Protein AF-A0A917Z870-F1 (afdb_monomer)

Radius of gyration: 23.43 Å; Cα contacts (8 Å, |Δi|>4): 54; chains: 1; bounding box: 61×18×63 Å

Organism: NCBI:txid2045107

Nearest PDB structures (foldseek):
  3zbh-assembly4_E  TM=8.001E-01  e=3.762E-02  Geobacillus thermodenitrificans
  4j7j-assembly1_A  TM=7.499E-01  e=1.513E-01  Bacillus anthracis str. Sterne
  4w4k-assembly2_C  TM=7.951E-01  e=7.245E-01  Mycobacterium tuberculosis str. Erdman = ATCC 35801
  1w0k-assembly1_G  TM=3.625E-01  e=6.195E+00  Bos taurus

pLDDT: mean 78.42, std 14.25, range [36.84, 95.44]

Solvent-accessible surface area (backbone atoms only — not comparable to full-atom values): 5790 Å² total; per-residue (Å²): 135,85,82,61,49,66,59,36,45,52,48,19,53,53,34,38,54,53,18,54,50,45,65,61,46,52,58,53,59,55,48,63,57,72,69,55,76,82,58,60,85,86,43,97,55,37,67,58,54,51,54,49,50,52,47,44,70,65,46,43,64,53,61,71,42,48,31,56,53,32,40,53,50,19,52,52,38,42,51,52,35,53,51,50,57,49,51,52,51,34,57,75,69,71,49,80,68,85,86,70,85,122

Mean predicted aligned error: 10.42 Å

Secondary structure (DSSP, 8-state):
----HHHHHHHHHHHHHHHHHHHHHHHHHHHHHHTS----TTSTTHHHHHHHHHHHHHHHHHHHHHHHHHHHHHHHHHHHHHHHHHHHHHHHTTPPPGGG--

Foldseek 3Di:
DDDPLVVLLVLLVVLLVVLVVLVVVLVVVVVVLVPDPQPDCPDVCNVVNVVVVVVCVVCVVVSVCSSVVSNVVSVVSNVVSVVSVVVVVCVVVVNDDPVPPD

Sequence (102 aa):
MRVDQNGLQAMSIELQKVADLLEEFIPRILVSVHARPLGDQEAPGAEFDQEYEALLKEAGPAYESLPKTLNMIADGVSFSSRNHARAERAAEAGVPSPSQEV

Structure (mmCIF, N/CA/C/O backbone):
data_AF-A0A917Z870-F1
#
_entry.id   AF-A0A917Z870-F1
#
loop_
_atom_site.group_PDB
_atom_site.id
_atom_site.type_symbol
_atom_site.label_atom_id
_atom_site.label_alt_id
_atom_site.label_comp_id
_atom_site.label_asym_id
_atom_site.label_entity_id
_atom_site.label_seq_id
_atom_site.pdbx_PDB_ins_code
_atom_site.Cartn_x
_atom_site.Cartn_y
_atom_site.Cartn_z
_atom_site.occupancy
_atom_site.B_iso_or_equiv
_atom_site.auth_seq_id
_atom_site.auth_comp_id
_atom_site.auth_asym_id
_atom_site.auth_atom_id
_atom_site.pdbx_PDB_model_num
ATOM 1 N N . MET A 1 1 ? 17.089 -13.728 -21.321 1.00 53.53 1 MET A N 1
ATOM 2 C CA . MET A 1 1 ? 15.735 -13.606 -20.738 1.00 53.53 1 MET A CA 1
ATOM 3 C C . MET A 1 1 ? 15.328 -12.146 -20.880 1.00 53.53 1 MET A C 1
ATOM 5 O O . MET A 1 1 ? 16.090 -11.309 -20.420 1.00 53.53 1 MET A O 1
ATOM 9 N N . ARG A 1 2 ? 14.242 -11.832 -21.601 1.00 65.88 2 ARG A N 1
ATOM 10 C CA . ARG A 1 2 ? 13.720 -10.456 -21.734 1.00 65.88 2 ARG A CA 1
ATOM 11 C C . ARG A 1 2 ? 12.858 -10.145 -20.511 1.00 65.88 2 ARG A C 1
ATOM 13 O O . ARG A 1 2 ? 12.065 -11.001 -20.124 1.00 65.88 2 ARG A O 1
ATOM 20 N N . VAL A 1 3 ? 13.022 -8.974 -19.904 1.00 75.88 3 VAL A N 1
ATOM 21 C CA . VAL A 1 3 ? 12.152 -8.538 -18.803 1.00 75.88 3 VAL A CA 1
ATOM 22 C C . VAL A 1 3 ? 10.862 -7.975 -19.392 1.00 75.88 3 VAL A C 1
ATOM 24 O O . VAL A 1 3 ? 10.901 -7.136 -20.290 1.00 75.88 3 VAL A O 1
ATOM 27 N N . ASP A 1 4 ? 9.715 -8.426 -18.884 1.00 83.81 4 ASP A N 1
ATOM 28 C CA . ASP A 1 4 ? 8.408 -7.890 -19.269 1.00 83.81 4 ASP A CA 1
ATOM 29 C C . ASP A 1 4 ? 8.139 -6.553 -18.560 1.00 83.81 4 ASP A C 1
ATOM 31 O O . ASP A 1 4 ? 7.575 -6.490 -17.466 1.00 83.81 4 ASP A O 1
ATOM 35 N N . GLN A 1 5 ? 8.581 -5.463 -19.186 1.00 80.19 5 GLN A N 1
ATOM 36 C CA . GLN A 1 5 ? 8.428 -4.101 -18.663 1.00 80.19 5 GLN A CA 1
ATOM 37 C C . GLN A 1 5 ? 6.960 -3.681 -18.542 1.00 80.19 5 GLN A C 1
ATOM 39 O O . GLN A 1 5 ? 6.593 -2.993 -17.587 1.00 80.19 5 GLN A O 1
ATOM 44 N N . ASN A 1 6 ? 6.120 -4.110 -19.489 1.00 83.19 6 ASN A N 1
ATOM 45 C CA . ASN A 1 6 ? 4.694 -3.801 -19.485 1.00 83.19 6 ASN A CA 1
ATOM 46 C C . ASN A 1 6 ? 4.002 -4.515 -18.322 1.00 83.19 6 ASN A C 1
ATOM 48 O O . ASN A 1 6 ? 3.206 -3.895 -17.617 1.00 83.19 6 ASN A O 1
ATOM 52 N N . GLY A 1 7 ? 4.363 -5.777 -18.072 1.00 86.44 7 GLY A N 1
ATOM 53 C CA . GLY A 1 7 ? 3.899 -6.536 -16.913 1.00 86.44 7 GLY A CA 1
ATOM 54 C C . GLY A 1 7 ? 4.302 -5.895 -15.581 1.00 86.44 7 GLY A C 1
ATOM 55 O O . GLY A 1 7 ? 3.462 -5.749 -14.694 1.00 86.44 7 GLY A O 1
ATOM 56 N N . LEU A 1 8 ? 5.552 -5.436 -15.447 1.00 88.25 8 LEU A N 1
ATOM 57 C CA . LEU A 1 8 ? 6.014 -4.742 -14.234 1.00 88.25 8 LEU A CA 1
ATOM 58 C C . LEU A 1 8 ? 5.303 -3.400 -14.022 1.00 88.25 8 LEU A C 1
ATOM 60 O O . LEU A 1 8 ? 4.904 -3.081 -12.902 1.00 88.25 8 LEU A O 1
ATOM 64 N N . GLN A 1 9 ? 5.101 -2.621 -15.086 1.00 87.62 9 GLN A N 1
ATOM 65 C CA . GLN A 1 9 ? 4.389 -1.347 -14.988 1.00 87.62 9 GLN A CA 1
ATOM 66 C C . GLN A 1 9 ? 2.916 -1.555 -14.612 1.00 87.62 9 GLN A C 1
ATOM 68 O O . GLN A 1 9 ? 2.398 -0.842 -13.754 1.00 87.62 9 GLN A O 1
ATOM 73 N N . ALA A 1 10 ? 2.256 -2.551 -15.209 1.00 89.94 10 ALA A N 1
ATOM 74 C CA . ALA A 1 10 ? 0.888 -2.919 -14.857 1.00 89.94 10 ALA A CA 1
ATOM 75 C C . ALA A 1 10 ? 0.788 -3.359 -13.389 1.00 89.94 10 ALA A C 1
ATOM 77 O O . ALA A 1 10 ? -0.103 -2.915 -12.674 1.00 89.94 10 ALA A O 1
ATOM 78 N N . MET A 1 11 ? 1.742 -4.160 -12.910 1.00 90.94 11 MET A N 1
ATOM 79 C CA . MET A 1 11 ? 1.787 -4.601 -11.515 1.00 90.94 11 MET A CA 1
ATOM 80 C C . MET A 1 11 ? 1.962 -3.437 -10.532 1.00 90.94 11 MET A C 1
ATOM 82 O O . MET A 1 11 ? 1.284 -3.403 -9.511 1.00 90.94 11 MET A O 1
ATOM 86 N N . SER A 1 12 ? 2.826 -2.468 -10.848 1.00 92.88 12 SER A N 1
ATOM 87 C CA . SER A 1 12 ? 2.987 -1.242 -10.053 1.00 92.88 12 SER A CA 1
ATOM 88 C C . SER A 1 12 ? 1.663 -0.473 -9.931 1.00 92.88 12 SER A C 1
ATOM 90 O O . SER A 1 12 ? 1.268 -0.101 -8.829 1.00 92.88 12 SER A O 1
ATOM 92 N N . ILE A 1 13 ? 0.925 -0.328 -11.038 1.00 93.06 13 ILE A N 1
ATOM 93 C CA . ILE A 1 13 ? -0.394 0.325 -11.053 1.00 93.06 13 ILE A CA 1
ATOM 94 C C . ILE A 1 13 ? -1.406 -0.438 -10.187 1.00 93.06 13 ILE A C 1
ATOM 96 O O . ILE A 1 13 ? -2.141 0.182 -9.422 1.00 93.06 13 ILE A O 1
ATOM 100 N N . GLU A 1 14 ? -1.459 -1.767 -10.288 1.00 95.44 14 GLU A N 1
ATOM 101 C CA . GLU A 1 14 ? -2.384 -2.571 -9.479 1.00 95.44 14 GLU A CA 1
ATOM 102 C C . GLU A 1 14 ? -2.059 -2.497 -7.980 1.00 95.44 14 GLU A C 1
ATOM 104 O O . GLU A 1 14 ? -2.968 -2.356 -7.165 1.00 95.44 14 GLU A O 1
ATOM 109 N N . LEU A 1 15 ? -0.778 -2.510 -7.602 1.00 93.12 15 LEU A N 1
ATOM 110 C CA . LEU A 1 15 ? -0.365 -2.335 -6.205 1.00 93.12 15 LEU A CA 1
ATOM 111 C C . LEU A 1 15 ? -0.782 -0.970 -5.649 1.00 93.12 15 LEU A C 1
ATOM 113 O O . LEU A 1 15 ? -1.254 -0.897 -4.516 1.00 93.12 15 LEU A O 1
ATOM 117 N N . GLN A 1 16 ? -0.657 0.087 -6.454 1.00 93.25 16 GLN A N 1
ATOM 118 C CA . GLN A 1 16 ? -1.071 1.434 -6.065 1.00 93.25 16 GLN A CA 1
ATOM 119 C C . GLN A 1 16 ? -2.591 1.520 -5.872 1.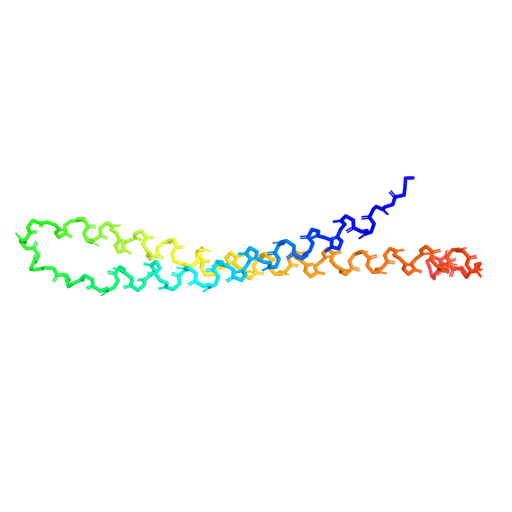00 93.25 16 GLN A C 1
ATOM 121 O O . GLN A 1 16 ? -3.046 2.013 -4.848 1.00 93.25 16 GLN A O 1
ATOM 126 N N . LYS A 1 17 ? -3.384 0.923 -6.774 1.00 95.25 17 LYS A N 1
ATOM 127 C CA . LYS A 1 17 ? -4.848 0.842 -6.608 1.00 95.25 17 LYS A CA 1
ATOM 128 C C . LYS A 1 17 ? -5.248 0.126 -5.319 1.00 95.25 17 LYS A C 1
ATOM 130 O O . LYS A 1 17 ? -6.190 0.543 -4.651 1.00 95.25 17 LYS A O 1
ATOM 135 N N . VAL A 1 18 ? -4.567 -0.969 -4.973 1.00 94.56 18 VAL A N 1
ATOM 136 C CA . VAL A 1 18 ? -4.834 -1.687 -3.717 1.00 94.56 18 VAL A CA 1
ATOM 137 C C . VAL A 1 18 ? -4.460 -0.822 -2.513 1.00 94.56 18 VAL A C 1
ATOM 139 O O . VAL A 1 18 ? -5.213 -0.801 -1.541 1.00 94.56 18 VAL A O 1
ATOM 142 N N . ALA A 1 19 ? -3.344 -0.091 -2.574 1.00 92.75 19 ALA A N 1
ATOM 143 C CA . ALA A 1 19 ? -2.961 0.853 -1.527 1.00 92.75 19 ALA A CA 1
ATOM 144 C C . ALA A 1 19 ? -4.029 1.944 -1.337 1.00 92.75 19 ALA A C 1
ATOM 146 O O . ALA A 1 19 ? -4.489 2.133 -0.213 1.00 92.75 19 ALA A O 1
ATOM 147 N N . ASP A 1 20 ? -4.494 2.566 -2.424 1.00 93.06 20 ASP A N 1
ATOM 148 C CA . ASP A 1 20 ? -5.529 3.608 -2.402 1.00 93.06 20 ASP A CA 1
ATOM 149 C C . ASP A 1 20 ? -6.842 3.097 -1.783 1.00 93.06 20 ASP A C 1
ATOM 151 O O . ASP A 1 20 ? -7.447 3.755 -0.935 1.00 93.06 20 ASP A O 1
ATOM 155 N N . LEU A 1 21 ? -7.269 1.885 -2.159 1.00 93.94 21 LEU A N 1
ATOM 156 C CA . LEU A 1 21 ? -8.457 1.254 -1.577 1.00 93.94 21 LEU A CA 1
ATOM 157 C C . LEU A 1 21 ? -8.285 1.019 -0.073 1.00 93.94 21 LEU A C 1
ATOM 159 O O . LEU A 1 21 ? -9.207 1.264 0.704 1.00 93.94 21 LEU A O 1
ATOM 163 N N . LEU A 1 22 ? -7.115 0.547 0.358 1.00 91.12 22 LEU A N 1
ATOM 164 C CA . LEU A 1 22 ? -6.845 0.341 1.778 1.00 91.12 22 LEU A CA 1
ATOM 165 C C . LEU A 1 22 ? -6.838 1.671 2.547 1.00 91.12 22 LEU A C 1
ATOM 167 O O . LEU A 1 22 ? -7.428 1.726 3.625 1.00 91.12 22 LEU A O 1
ATOM 171 N N . GLU A 1 23 ? -6.265 2.744 1.995 1.00 90.62 23 GLU A N 1
ATOM 172 C CA . GLU A 1 23 ? -6.329 4.088 2.595 1.00 90.62 23 GLU A CA 1
ATOM 173 C C . GLU A 1 23 ? -7.769 4.600 2.740 1.00 90.62 23 GLU A C 1
ATOM 175 O O . GLU A 1 23 ? -8.077 5.282 3.719 1.00 90.62 23 GLU A O 1
ATOM 180 N N . GLU A 1 24 ? -8.676 4.230 1.831 1.00 90.75 24 GLU A N 1
ATOM 181 C CA . GLU A 1 24 ? -10.101 4.561 1.950 1.00 90.75 24 GLU A CA 1
ATOM 182 C C . GLU A 1 24 ? -10.813 3.728 3.034 1.00 90.75 24 GLU A C 1
ATOM 184 O O . GLU A 1 24 ? -11.626 4.253 3.806 1.00 90.75 24 GLU A O 1
ATOM 189 N N . PHE A 1 25 ? -10.547 2.419 3.095 1.00 87.38 25 PHE A N 1
ATOM 190 C CA . PHE A 1 25 ? -11.295 1.501 3.960 1.00 87.38 25 PHE A CA 1
ATOM 191 C C . PHE A 1 25 ? -10.801 1.466 5.404 1.00 87.38 25 PHE A C 1
ATOM 193 O O . PHE A 1 25 ? -11.630 1.366 6.313 1.00 87.38 25 PHE A O 1
ATOM 200 N N . ILE A 1 26 ? -9.491 1.564 5.642 1.00 86.94 26 ILE A N 1
ATOM 201 C CA . ILE A 1 26 ? -8.911 1.462 6.990 1.00 86.94 26 ILE A CA 1
ATOM 202 C C . ILE A 1 26 ? -9.526 2.492 7.952 1.00 86.94 26 ILE A C 1
ATOM 204 O O . ILE A 1 26 ? -10.001 2.079 9.012 1.00 86.94 26 ILE A O 1
ATOM 208 N N . PRO A 1 27 ? -9.646 3.790 7.608 1.00 83.69 27 PRO A N 1
ATOM 209 C CA . PRO A 1 27 ? -10.282 4.763 8.492 1.00 83.69 27 PRO A CA 1
ATOM 210 C C . PRO A 1 27 ? -11.739 4.419 8.804 1.00 83.69 27 PRO A C 1
ATOM 212 O O . PRO A 1 27 ? -12.187 4.628 9.926 1.00 83.69 27 PRO A O 1
ATOM 215 N N . ARG A 1 28 ? -12.491 3.854 7.848 1.00 82.75 28 ARG A N 1
ATOM 216 C CA . ARG A 1 28 ? -13.889 3.446 8.072 1.00 82.75 28 ARG A CA 1
ATOM 217 C C . ARG A 1 28 ? -13.984 2.270 9.032 1.00 82.75 28 ARG A C 1
ATOM 219 O O . ARG A 1 28 ? -14.864 2.272 9.891 1.00 82.75 28 ARG A O 1
ATOM 226 N N . ILE A 1 29 ? -13.080 1.299 8.906 1.00 76.62 29 ILE A N 1
ATOM 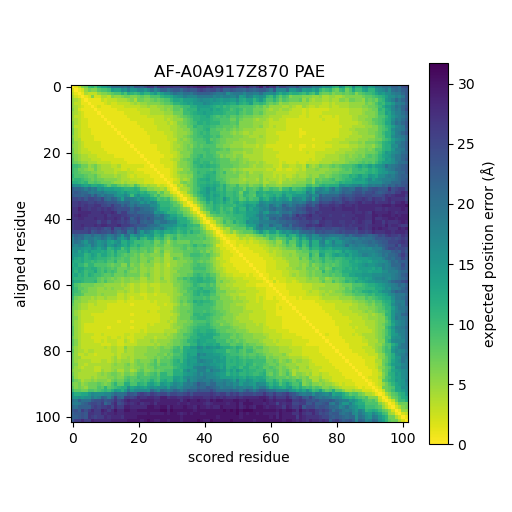227 C CA . ILE A 1 29 ? -12.975 0.170 9.834 1.00 76.62 29 ILE A CA 1
ATOM 228 C C . ILE A 1 29 ? -12.682 0.711 11.232 1.00 76.62 29 ILE A C 1
ATOM 230 O O . ILE A 1 29 ? -13.447 0.436 12.149 1.00 76.62 29 ILE A O 1
ATOM 234 N N . LEU A 1 30 ? -11.658 1.557 11.373 1.00 75.12 30 LEU A N 1
ATOM 235 C CA . LEU A 1 30 ? -11.240 2.106 12.664 1.00 75.12 30 LEU A CA 1
ATOM 236 C C . LEU A 1 30 ? -12.304 3.020 13.300 1.00 75.12 30 LEU A C 1
ATOM 238 O O . LEU A 1 30 ? -12.579 2.894 14.491 1.00 75.12 30 LEU A O 1
ATOM 242 N N . VAL A 1 31 ? -12.961 3.901 12.540 1.00 72.00 31 VAL A N 1
ATOM 243 C CA . VAL A 1 31 ? -14.010 4.809 13.054 1.00 72.00 31 VAL A CA 1
ATOM 244 C C . VAL A 1 31 ? -15.270 4.050 13.467 1.00 72.00 31 VAL A C 1
ATOM 246 O O . VAL A 1 31 ? -15.864 4.380 14.492 1.00 72.00 31 VAL A O 1
ATOM 249 N N . SER A 1 32 ? -15.661 3.009 12.724 1.00 62.66 32 SER A N 1
ATOM 250 C CA . SER A 1 32 ? -16.815 2.169 13.087 1.00 62.66 32 SER A CA 1
ATOM 251 C C . SER A 1 32 ? -16.640 1.503 14.453 1.00 62.66 32 SER A C 1
ATOM 253 O O . SER A 1 32 ? -17.630 1.204 15.118 1.00 62.66 32 SER A O 1
ATOM 255 N N . VAL A 1 33 ? -15.393 1.314 14.892 1.00 59.91 33 VAL A N 1
ATOM 256 C CA . VAL A 1 33 ? -15.075 0.788 16.221 1.00 59.91 33 VAL A CA 1
ATOM 257 C C . VAL A 1 33 ? -15.212 1.852 17.306 1.00 59.91 33 VAL A C 1
ATOM 259 O O . VAL A 1 33 ? -15.846 1.605 18.325 1.00 59.91 33 VAL A O 1
ATOM 262 N N . HIS A 1 34 ? -14.684 3.055 17.072 1.00 58.59 34 HIS A N 1
ATOM 263 C CA . HIS A 1 34 ? -14.730 4.151 18.049 1.00 58.59 34 HIS A CA 1
ATOM 264 C C . HIS A 1 34 ? -16.141 4.742 18.225 1.00 58.59 34 HIS A C 1
ATOM 266 O O . HIS A 1 34 ? -16.394 5.466 19.184 1.00 58.59 34 HIS A O 1
ATOM 272 N N . ALA A 1 35 ? -17.063 4.459 17.298 1.00 55.91 35 ALA A N 1
ATOM 273 C CA . ALA A 1 35 ? -18.443 4.936 17.341 1.00 55.91 35 ALA A CA 1
ATOM 274 C C . ALA A 1 35 ? -19.368 4.112 18.258 1.00 55.91 35 ALA A C 1
ATOM 276 O O . ALA A 1 35 ? -20.517 4.514 18.460 1.00 55.91 35 ALA A O 1
ATOM 277 N N . ARG A 1 36 ? -18.915 2.976 18.813 1.00 56.12 36 ARG A N 1
ATOM 278 C CA . ARG A 1 36 ? -19.681 2.274 19.849 1.00 56.12 36 ARG A CA 1
ATOM 279 C C . ARG A 1 36 ? -19.408 2.929 21.204 1.00 56.12 36 ARG A C 1
ATOM 281 O O . ARG A 1 36 ? -18.259 2.938 21.636 1.00 56.12 36 ARG A O 1
ATOM 288 N N . PRO A 1 37 ? -20.425 3.493 21.881 1.00 54.59 37 PRO A N 1
ATOM 289 C CA . PRO A 1 37 ? -20.242 3.936 23.251 1.00 54.59 37 PRO A CA 1
ATOM 290 C C . PRO A 1 37 ? -19.911 2.702 24.090 1.00 54.59 37 PRO A C 1
ATOM 292 O O . PRO A 1 37 ? -20.707 1.764 24.120 1.00 54.59 37 PRO A O 1
ATOM 295 N N . LEU A 1 38 ? -18.740 2.708 24.735 1.00 58.69 38 LEU A N 1
ATOM 296 C CA . LEU A 1 38 ? -18.401 1.748 25.781 1.00 58.69 38 LEU A CA 1
ATOM 297 C C . LEU A 1 38 ? -19.562 1.769 26.780 1.00 58.69 38 LEU A C 1
ATOM 299 O O . LEU A 1 38 ? -19.815 2.797 27.415 1.00 58.69 38 LEU A O 1
ATOM 303 N N . GLY A 1 39 ? -20.332 0.682 26.831 1.00 57.28 39 GLY A N 1
ATOM 304 C CA . GLY A 1 39 ? -21.388 0.538 27.827 1.00 57.28 39 GLY A CA 1
ATOM 305 C C . GLY A 1 39 ? -20.792 0.571 29.235 1.00 57.28 39 GLY A C 1
ATOM 306 O O . GLY A 1 39 ? -19.582 0.404 29.403 1.00 57.28 39 GLY A O 1
ATOM 307 N N . ASP A 1 40 ? -21.634 0.770 30.254 1.00 58.88 40 ASP A N 1
ATOM 308 C CA . ASP A 1 40 ? -21.222 0.545 31.646 1.00 58.88 40 ASP A CA 1
ATOM 309 C C . ASP A 1 40 ? -20.462 -0.786 31.746 1.00 58.88 40 ASP A C 1
ATOM 311 O O . ASP A 1 40 ? -20.849 -1.764 31.109 1.00 58.88 40 ASP A O 1
ATOM 315 N N . GLN A 1 41 ? -19.389 -0.845 32.542 1.00 57.25 41 GLN A N 1
ATOM 316 C CA . GLN A 1 41 ? -18.534 -2.041 32.670 1.00 57.25 41 GLN A CA 1
ATOM 317 C C . GLN A 1 41 ? -19.295 -3.308 33.117 1.00 57.25 41 GLN A C 1
ATOM 319 O O . GLN A 1 41 ? -18.758 -4.408 33.033 1.00 57.25 41 GLN A O 1
ATOM 324 N N . GLU A 1 42 ? -20.544 -3.164 33.564 1.00 58.09 42 GLU A N 1
ATOM 325 C CA . GLU A 1 42 ? -21.453 -4.245 33.958 1.00 58.09 42 GLU A CA 1
ATOM 326 C C . GLU A 1 42 ? -22.474 -4.627 32.861 1.00 58.09 42 GLU A C 1
ATOM 328 O O . GLU A 1 42 ? -23.289 -5.533 33.052 1.00 58.09 42 GLU A O 1
ATOM 333 N N . ALA A 1 43 ? -22.462 -3.955 31.706 1.00 59.34 43 ALA A N 1
ATOM 334 C CA . ALA A 1 43 ? -23.379 -4.215 30.606 1.00 59.34 43 ALA A CA 1
ATOM 335 C C . ALA A 1 43 ? -22.961 -5.465 29.802 1.00 59.34 43 ALA A C 1
ATOM 337 O O . ALA A 1 43 ? -21.770 -5.671 29.540 1.00 59.34 43 ALA A O 1
ATOM 338 N N . PRO A 1 44 ? -23.922 -6.285 29.332 1.00 57.16 44 PRO A N 1
ATOM 339 C CA . PRO A 1 44 ? -23.636 -7.380 28.410 1.00 57.16 44 PRO A CA 1
ATOM 340 C C . PRO A 1 44 ? -22.948 -6.838 27.143 1.00 57.16 44 PRO A C 1
ATOM 342 O O . PRO A 1 44 ? -23.586 -6.160 26.340 1.00 57.16 44 PRO A O 1
ATOM 345 N N . GLY A 1 45 ? -21.650 -7.115 26.979 1.00 63.12 45 GLY A N 1
ATOM 346 C CA . GLY A 1 45 ? -20.829 -6.620 25.862 1.00 63.12 45 GLY A CA 1
ATOM 347 C C . GLY A 1 45 ? -19.50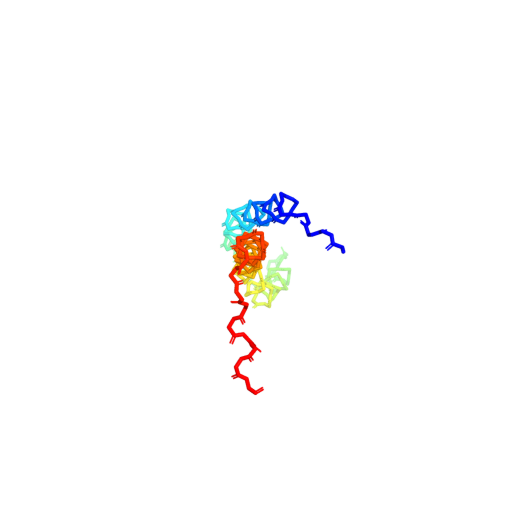9 -5.948 26.260 1.00 63.12 45 GLY A C 1
ATOM 348 O O . GLY A 1 45 ? -18.637 -5.829 25.406 1.00 63.12 45 GLY A O 1
ATOM 349 N N . ALA A 1 46 ? -19.311 -5.590 27.535 1.00 65.94 46 ALA A N 1
ATOM 350 C CA . ALA A 1 46 ? -18.107 -4.880 27.988 1.00 65.94 46 ALA A CA 1
ATOM 351 C C . ALA A 1 46 ? -16.791 -5.663 27.772 1.00 65.94 46 ALA A C 1
ATOM 353 O O . ALA A 1 46 ? -15.778 -5.073 27.404 1.00 65.94 46 ALA A O 1
ATOM 354 N N . GLU A 1 47 ? -16.801 -6.990 27.947 1.00 67.06 47 GLU A N 1
ATOM 355 C CA . GLU A 1 47 ? -15.640 -7.849 27.649 1.00 67.06 47 GLU A CA 1
ATOM 356 C C . GLU A 1 47 ? -15.319 -7.868 26.146 1.00 67.06 47 GLU A C 1
ATOM 358 O O . GLU A 1 47 ? -14.159 -7.763 25.757 1.00 67.06 47 GLU A O 1
ATOM 363 N N . PHE A 1 48 ? -16.349 -7.915 25.295 1.00 70.69 48 PHE A N 1
ATOM 364 C CA . PHE A 1 48 ? -16.184 -7.883 23.841 1.00 70.69 48 PHE A CA 1
ATOM 365 C C . PHE A 1 48 ? -15.606 -6.543 23.371 1.00 70.69 48 PHE A C 1
ATOM 367 O O . PHE A 1 48 ? -14.727 -6.521 22.512 1.00 70.69 48 PHE A O 1
ATOM 374 N N . ASP A 1 49 ? -16.060 -5.431 23.950 1.00 72.25 49 ASP A N 1
ATOM 375 C CA . ASP A 1 49 ? -15.537 -4.105 23.622 1.00 72.25 49 ASP A CA 1
ATOM 376 C C . ASP A 1 49 ? -14.056 -3.966 24.031 1.00 72.25 49 ASP A C 1
ATOM 378 O O . ASP A 1 49 ? -13.262 -3.428 23.259 1.00 72.25 49 ASP A O 1
ATOM 382 N N . GLN A 1 50 ? -13.651 -4.522 25.182 1.00 75.31 50 GLN A N 1
ATOM 383 C CA . GLN A 1 50 ? -12.247 -4.539 25.625 1.00 75.31 50 GLN A CA 1
ATOM 384 C C . GLN A 1 50 ? -11.353 -5.432 24.755 1.00 75.31 50 GLN A C 1
ATOM 386 O O . GLN A 1 50 ? -10.252 -5.020 24.380 1.00 75.31 50 GLN A O 1
ATOM 391 N N . GLU A 1 51 ? -11.803 -6.642 24.412 1.00 77.31 51 GLU A N 1
ATOM 392 C CA . GLU A 1 51 ? -11.072 -7.540 23.506 1.00 77.31 51 GLU A CA 1
ATOM 393 C C . GLU A 1 51 ? -10.895 -6.909 22.120 1.00 77.31 51 GLU A C 1
ATOM 395 O O . GLU A 1 51 ? -9.831 -7.008 21.502 1.00 77.31 51 GLU A O 1
ATOM 400 N N . TYR A 1 52 ? -11.922 -6.211 21.644 1.00 74.38 52 TYR A N 1
ATOM 401 C CA . TYR A 1 52 ? -11.902 -5.550 20.349 1.00 74.38 52 TYR A CA 1
ATOM 402 C C . TYR A 1 52 ? -11.040 -4.274 20.346 1.00 74.38 52 TYR A C 1
ATOM 404 O O . TYR A 1 52 ? -10.320 -4.026 19.375 1.00 74.38 52 TYR A O 1
ATOM 412 N N . GLU A 1 53 ? -11.019 -3.499 21.437 1.00 77.75 53 GLU A N 1
ATOM 413 C CA . GLU A 1 53 ? -10.082 -2.379 21.626 1.00 77.75 53 GLU A CA 1
ATOM 414 C C . GLU A 1 53 ? -8.625 -2.868 21.686 1.00 77.75 53 GLU A C 1
ATOM 416 O O . GLU A 1 53 ? -7.742 -2.286 21.047 1.00 77.75 53 GLU A O 1
ATOM 421 N N . ALA A 1 54 ? -8.367 -3.972 22.395 1.00 81.50 54 ALA A N 1
ATOM 422 C CA . ALA A 1 54 ? -7.048 -4.598 22.438 1.00 81.50 54 ALA A CA 1
ATOM 423 C C . ALA A 1 54 ? -6.595 -5.051 21.041 1.00 81.50 54 ALA A C 1
ATOM 425 O O . ALA A 1 54 ? -5.469 -4.749 20.633 1.00 81.50 54 ALA A O 1
ATOM 426 N N . LEU A 1 55 ? -7.495 -5.680 20.277 1.00 79.50 55 LEU A N 1
ATOM 427 C CA . LEU A 1 55 ? -7.244 -6.059 18.888 1.00 79.50 55 LEU A CA 1
ATOM 428 C C . LEU A 1 55 ? -6.922 -4.839 18.019 1.00 79.50 55 LEU A C 1
ATOM 430 O O . LEU A 1 55 ? -5.993 -4.896 17.217 1.00 79.50 55 LEU A O 1
ATOM 434 N N . LEU A 1 56 ? -7.646 -3.727 18.165 1.00 80.00 56 LEU A N 1
ATOM 435 C CA . LEU A 1 56 ? -7.344 -2.504 17.422 1.00 80.00 56 LEU A CA 1
ATOM 436 C C . LEU A 1 56 ? -6.004 -1.886 17.805 1.00 80.00 56 LEU A C 1
ATOM 438 O O . LEU A 1 56 ? -5.295 -1.383 16.935 1.00 80.00 56 LEU A O 1
ATOM 442 N N . LYS A 1 57 ? -5.645 -1.907 19.085 1.00 81.81 57 LYS A N 1
ATOM 443 C CA . LYS A 1 57 ? -4.358 -1.386 19.545 1.00 81.81 57 LYS A CA 1
ATOM 444 C C . LYS A 1 57 ? -3.189 -2.184 18.966 1.00 81.81 57 LYS A C 1
ATOM 446 O O . LYS A 1 57 ? -2.146 -1.606 18.667 1.00 81.81 57 LYS A O 1
ATOM 451 N N . GLU A 1 58 ? -3.369 -3.491 18.795 1.00 8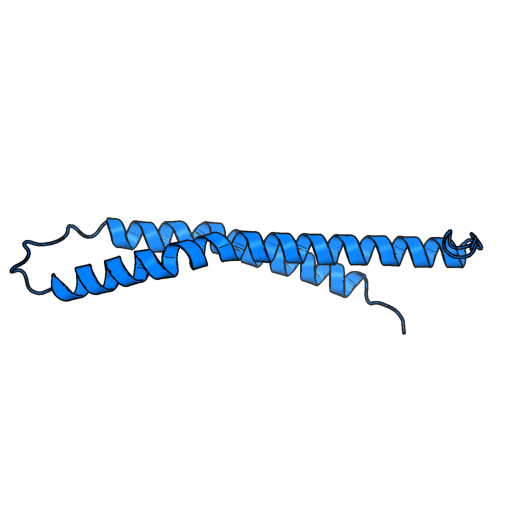3.31 58 GLU A N 1
ATOM 452 C CA . GLU A 1 58 ? -2.367 -4.380 18.207 1.00 83.31 58 GLU A CA 1
ATOM 453 C C . GLU A 1 58 ? -2.352 -4.316 16.670 1.00 83.31 58 GLU A C 1
ATOM 455 O O . GLU A 1 58 ? -1.294 -4.151 16.061 1.00 83.31 58 GLU A O 1
ATOM 460 N N . ALA A 1 59 ? -3.519 -4.403 16.030 1.00 78.81 59 ALA A N 1
ATOM 461 C CA . ALA A 1 59 ? -3.650 -4.513 14.578 1.00 78.81 59 ALA A CA 1
ATOM 462 C C . ALA A 1 59 ? -3.734 -3.159 13.854 1.00 78.81 59 ALA A C 1
ATOM 464 O O . ALA A 1 59 ? -3.413 -3.081 12.670 1.00 78.81 59 ALA A O 1
ATOM 465 N N . GLY A 1 60 ? -4.139 -2.084 14.533 1.00 81.81 60 GLY A N 1
ATOM 466 C CA . GLY A 1 60 ? -4.263 -0.732 13.975 1.00 81.81 60 GLY A CA 1
ATOM 467 C C . GLY A 1 60 ? -2.984 -0.242 13.286 1.00 81.81 60 GLY A C 1
ATOM 468 O O . GLY A 1 60 ? -3.044 0.105 12.105 1.00 81.81 60 GLY A O 1
ATOM 469 N N . PRO A 1 61 ? -1.809 -0.313 13.943 1.00 86.50 61 PRO A N 1
ATOM 470 C CA . PRO A 1 61 ? -0.539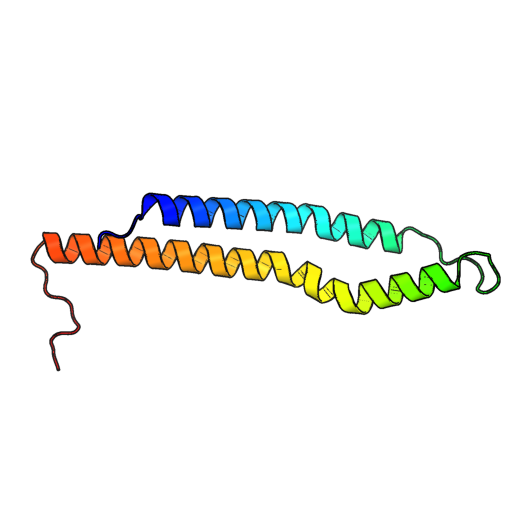 0.036 13.309 1.00 86.50 61 PRO A CA 1
ATOM 471 C C . PRO A 1 61 ? -0.229 -0.810 12.067 1.00 86.50 61 PRO A C 1
ATOM 473 O O . PRO A 1 61 ? 0.331 -0.302 11.095 1.00 86.50 61 PRO A O 1
ATOM 476 N N . ALA A 1 62 ? -0.609 -2.094 12.074 1.00 85.56 62 ALA A N 1
ATOM 477 C CA . ALA A 1 62 ? -0.431 -2.968 10.920 1.00 85.56 62 ALA A CA 1
ATOM 478 C C . ALA A 1 62 ? -1.311 -2.507 9.751 1.00 85.56 62 ALA A C 1
ATOM 480 O O . ALA A 1 62 ? -0.788 -2.312 8.653 1.00 85.56 62 ALA A O 1
ATOM 481 N N . TYR A 1 63 ? -2.597 -2.235 9.997 1.00 83.06 63 TYR A N 1
ATOM 482 C CA . TYR A 1 63 ? -3.502 -1.678 8.991 1.00 83.06 63 TYR A CA 1
ATOM 483 C C . TYR A 1 63 ? -2.951 -0.379 8.398 1.00 83.06 63 TYR A C 1
ATOM 485 O O . TYR A 1 63 ? -2.795 -0.291 7.185 1.00 83.06 63 TYR A O 1
ATOM 493 N N . GLU A 1 64 ? -2.548 0.585 9.226 1.00 85.38 64 GLU A N 1
ATOM 494 C CA . GLU A 1 64 ? -1.999 1.868 8.759 1.00 85.38 64 GLU A CA 1
ATOM 495 C C . GLU A 1 64 ? -0.676 1.742 7.982 1.00 85.38 64 GLU A C 1
ATOM 497 O O . GLU A 1 64 ? -0.327 2.622 7.187 1.00 85.38 64 GLU A O 1
ATOM 502 N N . SER A 1 65 ? 0.088 0.670 8.209 1.00 91.50 65 SER A N 1
ATOM 503 C CA . SER A 1 65 ? 1.361 0.435 7.519 1.00 91.50 65 SER A CA 1
ATOM 504 C C . SER A 1 65 ? 1.203 -0.199 6.134 1.00 91.50 65 SER A C 1
ATOM 506 O O . SER A 1 65 ? 2.018 0.072 5.250 1.00 91.50 65 SER A O 1
ATOM 508 N N . LEU A 1 66 ? 0.148 -0.993 5.915 1.00 90.62 66 LEU A N 1
ATOM 509 C CA . LEU A 1 66 ? -0.042 -1.771 4.687 1.00 90.62 66 LEU A CA 1
ATOM 510 C C . LEU A 1 66 ? -0.069 -0.911 3.410 1.00 90.62 66 LEU A C 1
ATOM 512 O O . LEU A 1 66 ? 0.675 -1.243 2.482 1.00 90.62 66 LEU A O 1
ATOM 516 N N . PRO A 1 67 ? -0.824 0.205 3.332 1.00 92.38 67 PRO A N 1
ATOM 517 C CA . PRO A 1 67 ? -0.807 1.049 2.140 1.00 92.38 67 PRO A CA 1
ATOM 518 C C . PRO A 1 67 ? 0.573 1.634 1.845 1.00 92.38 67 PRO A C 1
ATOM 520 O O . PRO A 1 67 ? 1.019 1.644 0.700 1.00 92.38 67 PRO A O 1
ATOM 523 N N . LYS A 1 68 ? 1.305 2.048 2.888 1.00 92.50 68 LYS A N 1
ATOM 524 C CA . LYS A 1 68 ? 2.665 2.592 2.752 1.00 92.50 68 LYS A CA 1
ATOM 525 C C . LYS A 1 68 ? 3.615 1.546 2.182 1.00 92.50 68 LYS A C 1
ATOM 527 O O . LYS A 1 68 ? 4.378 1.845 1.266 1.00 92.50 68 LYS A O 1
ATOM 532 N N . THR A 1 69 ? 3.552 0.316 2.690 1.00 93.75 69 THR A N 1
ATOM 533 C CA . THR A 1 69 ? 4.361 -0.794 2.176 1.00 93.75 69 THR A CA 1
ATOM 534 C C . THR A 1 69 ? 4.022 -1.106 0.719 1.00 93.75 69 THR A C 1
ATOM 536 O O . THR A 1 69 ? 4.936 -1.271 -0.088 1.00 93.75 69 THR A O 1
ATOM 539 N N . LEU A 1 70 ? 2.739 -1.137 0.354 1.00 93.12 70 LEU A N 1
ATOM 540 C CA . LEU A 1 70 ? 2.314 -1.378 -1.028 1.00 93.12 70 LEU A CA 1
ATOM 541 C C . LEU A 1 70 ? 2.788 -0.275 -1.980 1.00 93.12 70 LEU A C 1
ATOM 543 O O . LEU A 1 70 ? 3.324 -0.592 -3.042 1.00 93.12 70 LEU A O 1
ATOM 547 N N . ASN A 1 71 ? 2.687 0.991 -1.572 1.00 92.62 71 ASN A N 1
ATOM 548 C CA . ASN A 1 71 ? 3.207 2.127 -2.333 1.00 92.62 71 ASN A CA 1
ATOM 549 C C . ASN A 1 71 ? 4.731 2.040 -2.523 1.00 92.62 71 ASN A C 1
ATOM 551 O O . ASN A 1 71 ? 5.220 2.183 -3.642 1.00 92.62 71 ASN A O 1
ATOM 555 N N . MET A 1 72 ? 5.491 1.694 -1.476 1.00 93.94 72 MET A N 1
ATOM 556 C CA . MET A 1 72 ? 6.943 1.490 -1.591 1.00 93.94 72 MET A CA 1
ATOM 557 C C . MET A 1 72 ? 7.309 0.369 -2.576 1.00 93.94 72 MET A C 1
ATOM 559 O O . MET A 1 72 ? 8.270 0.499 -3.339 1.00 93.94 72 MET A O 1
ATOM 563 N N . ILE A 1 73 ? 6.557 -0.737 -2.576 1.00 93.00 73 ILE A N 1
ATOM 564 C CA . ILE A 1 73 ? 6.774 -1.837 -3.525 1.00 93.00 73 ILE A CA 1
ATOM 565 C C . ILE A 1 73 ? 6.427 -1.375 -4.947 1.00 93.00 73 ILE A C 1
ATOM 567 O O . ILE A 1 73 ? 7.211 -1.616 -5.868 1.00 93.00 73 ILE A O 1
ATOM 571 N N . ALA A 1 74 ? 5.299 -0.682 -5.130 1.00 92.50 74 ALA A N 1
ATOM 572 C CA . ALA A 1 74 ? 4.878 -0.144 -6.422 1.00 92.50 74 ALA A CA 1
ATOM 573 C C . ALA A 1 74 ? 5.942 0.789 -7.024 1.00 92.50 74 ALA A C 1
ATOM 575 O O . ALA A 1 74 ? 6.296 0.640 -8.202 1.00 92.50 74 ALA A O 1
ATOM 576 N N . ASP A 1 75 ? 6.509 1.682 -6.211 1.00 92.50 75 ASP A N 1
ATOM 577 C CA . ASP A 1 75 ? 7.591 2.587 -6.602 1.00 92.50 75 ASP A CA 1
ATOM 578 C C . ASP A 1 75 ? 8.863 1.825 -6.989 1.00 92.50 75 ASP A C 1
ATOM 580 O O . ASP A 1 75 ? 9.473 2.106 -8.027 1.00 92.50 75 ASP A O 1
ATOM 584 N N . GLY A 1 76 ? 9.248 0.820 -6.195 1.00 91.44 76 GLY A N 1
ATOM 585 C CA . GLY A 1 76 ? 10.418 -0.019 -6.460 1.00 91.44 76 GLY A CA 1
ATOM 586 C C . GLY A 1 76 ? 10.302 -0.813 -7.765 1.00 91.44 76 GLY A C 1
ATOM 587 O O . GLY A 1 76 ? 11.270 -0.895 -8.533 1.00 91.44 76 GLY A O 1
ATOM 588 N N . VAL A 1 77 ? 9.113 -1.343 -8.061 1.00 90.25 77 VAL A N 1
ATOM 589 C CA . VAL A 1 77 ? 8.822 -2.052 -9.317 1.00 90.25 77 VAL A CA 1
ATOM 590 C C . VAL A 1 77 ? 8.884 -1.092 -10.511 1.00 90.25 77 VAL A C 1
ATOM 592 O O . VAL A 1 77 ? 9.560 -1.384 -11.502 1.00 90.25 77 VAL A O 1
ATOM 595 N N . SER A 1 78 ? 8.260 0.084 -10.404 1.00 88.94 78 SER A N 1
ATOM 596 C CA . SER A 1 78 ? 8.286 1.128 -11.442 1.00 88.94 78 SER A CA 1
ATOM 597 C C . SER A 1 78 ? 9.705 1.646 -11.711 1.00 88.94 78 SER A C 1
ATOM 599 O O . SER A 1 78 ? 10.125 1.817 -12.861 1.00 88.94 78 SER A O 1
ATOM 601 N N . PHE A 1 79 ? 10.496 1.866 -10.659 1.00 89.19 79 PHE A N 1
ATOM 602 C CA . PHE A 1 79 ? 11.899 2.262 -10.774 1.00 89.19 79 PHE A CA 1
ATOM 603 C C . PHE A 1 79 ? 12.740 1.185 -11.469 1.00 89.19 79 PHE A C 1
ATOM 605 O O . PHE A 1 79 ? 13.455 1.482 -12.429 1.00 89.19 79 PHE A O 1
ATOM 612 N N . SER A 1 80 ? 12.609 -0.070 -11.034 1.00 86.38 80 SER A N 1
ATOM 613 C CA . SER A 1 80 ? 13.312 -1.212 -11.630 1.00 86.38 80 SER A CA 1
ATOM 614 C C . SER A 1 80 ? 12.975 -1.385 -13.113 1.0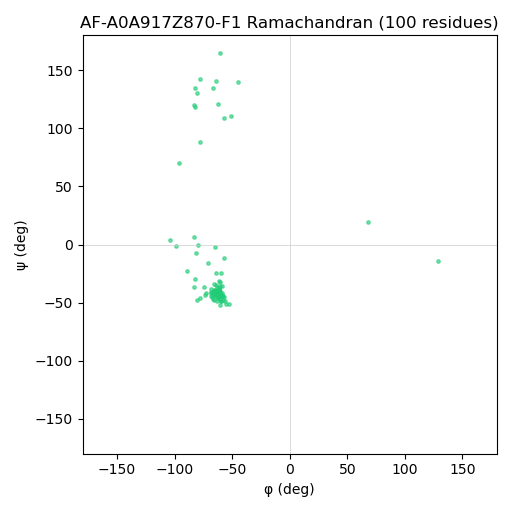0 86.38 80 SER A C 1
ATOM 616 O O . SER A 1 80 ? 13.881 -1.560 -13.930 1.00 86.38 80 SER A O 1
ATOM 618 N N . SER A 1 81 ? 11.695 -1.251 -13.477 1.00 86.62 81 SER A N 1
ATOM 619 C CA . SER A 1 81 ? 11.231 -1.315 -14.869 1.00 86.62 81 SER A CA 1
ATOM 620 C C . SER A 1 81 ? 11.877 -0.225 -15.736 1.00 86.62 81 SER A C 1
ATOM 622 O O . SER A 1 81 ? 12.477 -0.516 -16.776 1.00 86.62 81 SER A O 1
ATOM 624 N N . ARG A 1 82 ? 11.868 1.033 -15.268 1.00 87.00 82 ARG A N 1
ATOM 625 C CA . ARG A 1 82 ? 12.489 2.166 -15.981 1.00 87.00 82 ARG A CA 1
ATOM 626 C C . ARG A 1 82 ? 14.001 2.013 -16.138 1.00 87.00 82 ARG A C 1
ATOM 628 O O . ARG A 1 82 ? 14.535 2.330 -17.204 1.00 87.00 82 ARG A O 1
ATOM 635 N N . ASN A 1 83 ? 14.691 1.522 -15.110 1.00 86.00 83 ASN A N 1
ATOM 636 C CA . ASN A 1 83 ? 16.131 1.272 -15.177 1.00 86.00 83 ASN A CA 1
ATOM 637 C C . ASN A 1 83 ? 16.470 0.173 -16.177 1.00 86.00 83 ASN A C 1
ATOM 639 O O . ASN A 1 83 ? 17.411 0.334 -16.953 1.00 86.00 83 ASN A O 1
ATOM 643 N N . HIS A 1 84 ? 15.684 -0.902 -16.206 1.00 84.69 84 HIS A N 1
ATOM 644 C CA . HIS A 1 84 ? 15.869 -1.958 -17.191 1.00 84.69 84 HIS A CA 1
ATOM 645 C C . HIS A 1 84 ? 15.670 -1.430 -18.620 1.00 84.69 84 HIS A C 1
ATOM 647 O O . HIS A 1 84 ? 16.538 -1.616 -19.469 1.00 84.69 84 HIS A O 1
ATOM 653 N N . ALA A 1 85 ? 14.607 -0.655 -18.859 1.00 83.88 85 ALA A N 1
ATOM 654 C CA . ALA A 1 85 ? 14.345 -0.028 -20.156 1.00 83.88 85 ALA A CA 1
ATOM 655 C C . ALA A 1 85 ? 15.450 0.946 -20.595 1.00 83.88 85 ALA A C 1
ATOM 657 O O . ALA A 1 85 ? 15.684 1.146 -21.790 1.00 83.88 85 ALA A O 1
ATOM 658 N N . ARG A 1 86 ? 16.111 1.607 -19.638 1.00 85.12 86 ARG A N 1
ATOM 659 C CA . ARG A 1 86 ? 17.268 2.466 -19.907 1.00 85.12 86 ARG A CA 1
ATOM 660 C C . ARG A 1 86 ? 18.505 1.640 -20.260 1.00 85.12 86 ARG A C 1
ATOM 662 O O . ARG A 1 86 ? 19.221 2.021 -21.182 1.00 85.12 86 ARG A O 1
ATOM 669 N N . ALA A 1 87 ? 18.744 0.539 -19.551 1.00 85.12 87 ALA A N 1
ATOM 670 C CA . ALA A 1 87 ? 19.863 -0.361 -19.811 1.00 85.12 87 ALA A CA 1
ATOM 671 C C . ALA A 1 87 ? 19.742 -1.044 -21.184 1.00 85.12 87 ALA A C 1
ATOM 673 O O . ALA A 1 87 ? 20.720 -1.066 -21.927 1.00 85.12 87 ALA A O 1
ATOM 674 N N . GLU A 1 88 ? 18.548 -1.518 -21.559 1.00 83.75 88 GLU A N 1
ATOM 675 C CA . GLU A 1 88 ? 18.304 -2.089 -22.893 1.00 83.75 88 GLU A CA 1
ATOM 676 C C . GLU A 1 88 ? 18.564 -1.056 -23.999 1.00 83.75 88 GLU A C 1
ATOM 678 O O . GLU A 1 88 ? 19.321 -1.332 -24.925 1.00 83.75 88 GLU A O 1
ATOM 683 N N . ARG A 1 89 ? 18.047 0.174 -23.858 1.00 84.38 89 ARG A N 1
ATOM 684 C CA . ARG A 1 89 ? 18.304 1.258 -24.826 1.00 84.38 89 ARG A CA 1
ATOM 685 C C . ARG A 1 89 ? 19.783 1.629 -24.944 1.00 84.38 89 ARG A C 1
ATOM 687 O O . ARG A 1 89 ? 20.246 1.929 -26.039 1.00 84.38 89 ARG A O 1
ATOM 694 N N . ALA A 1 90 ? 20.526 1.628 -23.837 1.00 82.06 90 ALA A N 1
ATOM 695 C CA . ALA A 1 90 ? 21.965 1.894 -23.856 1.00 82.06 90 ALA A CA 1
ATOM 696 C C . ALA A 1 90 ? 22.740 0.780 -24.580 1.00 82.06 90 ALA A C 1
ATOM 698 O O . ALA A 1 90 ? 23.619 1.079 -25.390 1.00 82.06 90 ALA A O 1
ATOM 699 N N . ALA A 1 91 ? 22.368 -0.483 -24.342 1.00 79.81 91 ALA A N 1
ATOM 700 C CA . ALA A 1 91 ? 22.952 -1.635 -25.020 1.00 79.81 91 ALA A CA 1
ATOM 701 C C . ALA A 1 91 ? 22.664 -1.619 -26.532 1.00 79.81 91 ALA A C 1
ATOM 703 O O . ALA A 1 91 ? 23.569 -1.855 -27.329 1.00 79.81 91 ALA A O 1
ATOM 704 N N . GLU A 1 92 ? 21.436 -1.279 -26.935 1.00 81.50 92 GLU A N 1
ATOM 705 C CA . GLU A 1 92 ? 21.050 -1.135 -28.348 1.00 81.50 92 GLU A CA 1
ATOM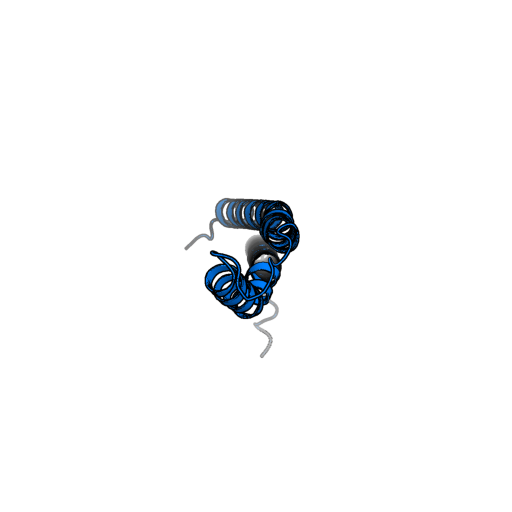 706 C C . GLU A 1 92 ? 21.769 0.032 -29.043 1.00 81.50 92 GLU A C 1
ATOM 708 O O . GLU A 1 92 ? 22.114 -0.065 -30.219 1.00 81.50 92 GLU A O 1
ATOM 713 N N . ALA A 1 93 ? 22.047 1.119 -28.317 1.00 82.00 93 ALA A N 1
ATOM 714 C CA . ALA A 1 93 ? 22.773 2.281 -28.828 1.00 82.00 93 ALA A CA 1
ATOM 715 C C . ALA A 1 93 ? 24.306 2.098 -28.865 1.00 82.00 93 ALA A C 1
ATOM 717 O O . ALA A 1 93 ? 25.016 3.023 -29.261 1.00 82.00 93 ALA A O 1
ATOM 718 N N . GLY A 1 94 ? 24.832 0.942 -28.441 1.00 67.88 94 GLY A N 1
ATOM 719 C CA . GLY A 1 94 ? 26.274 0.678 -28.386 1.00 67.88 94 GLY A CA 1
ATOM 720 C C . GLY A 1 94 ? 27.023 1.507 -27.335 1.00 67.88 94 GLY A C 1
ATOM 721 O O . GLY A 1 94 ? 28.239 1.665 -27.435 1.00 67.88 94 GLY A O 1
ATOM 722 N N . VAL A 1 95 ? 26.317 2.055 -26.340 1.00 65.62 95 VAL A N 1
ATOM 723 C CA . VAL A 1 95 ? 26.926 2.826 -25.249 1.00 65.62 95 VAL A CA 1
ATOM 724 C C . VAL A 1 95 ? 27.428 1.842 -24.186 1.00 65.62 95 VAL A C 1
ATOM 726 O O . VAL A 1 95 ? 26.616 1.089 -23.641 1.00 65.62 95 VAL A O 1
ATOM 729 N N . PRO A 1 96 ? 28.737 1.808 -23.870 1.00 54.97 96 PRO A N 1
ATOM 730 C CA . PRO A 1 96 ? 29.265 0.890 -22.870 1.00 54.97 96 PRO A CA 1
ATOM 731 C C . PRO A 1 96 ? 28.682 1.196 -21.487 1.00 54.97 96 PRO A C 1
ATOM 733 O O . PRO A 1 96 ? 28.486 2.351 -21.103 1.00 54.97 96 PRO A O 1
ATOM 736 N N . SER A 1 97 ? 28.391 0.134 -20.737 1.00 53.94 97 SER A N 1
ATOM 737 C CA . SER A 1 97 ? 27.924 0.246 -19.357 1.00 53.94 97 SER A CA 1
ATOM 738 C C . SER A 1 97 ? 29.053 0.820 -18.487 1.00 53.94 97 SER A C 1
ATOM 740 O O . SER A 1 97 ? 30.177 0.321 -18.578 1.00 53.94 97 SER A O 1
ATOM 742 N N . PRO A 1 98 ? 28.794 1.805 -17.604 1.00 53.62 98 PRO A N 1
ATOM 743 C CA . PRO A 1 98 ? 29.826 2.442 -16.771 1.00 53.62 98 PRO A CA 1
ATOM 744 C C . PRO A 1 98 ? 30.485 1.488 -15.756 1.00 53.62 98 PRO A C 1
ATOM 746 O O . PRO A 1 98 ? 31.391 1.874 -15.032 1.00 53.62 98 PRO A O 1
ATOM 749 N N . SER A 1 99 ? 30.050 0.230 -15.699 1.00 54.94 99 SER A N 1
ATOM 750 C CA . SER A 1 99 ? 30.595 -0.818 -14.833 1.00 54.94 99 SER A CA 1
ATOM 751 C C . SER A 1 99 ? 31.838 -1.529 -15.395 1.00 54.94 99 SER A C 1
ATOM 753 O O . SER A 1 99 ? 32.248 -2.527 -14.813 1.00 54.94 99 SER A O 1
ATOM 755 N N . GLN A 1 100 ? 32.411 -1.080 -16.521 1.00 45.16 100 GLN A N 1
ATOM 756 C CA . GLN A 1 100 ? 33.610 -1.690 -17.129 1.00 45.16 100 GLN A CA 1
ATOM 757 C C . GLN A 1 100 ? 34.916 -0.902 -16.917 1.00 45.16 100 GLN A C 1
ATOM 759 O O . GLN A 1 100 ? 35.956 -1.325 -17.411 1.00 45.16 100 GLN A O 1
ATOM 764 N N . GLU A 1 101 ? 34.895 0.197 -16.160 1.00 36.84 101 GLU A N 1
ATOM 765 C CA . GLU A 1 101 ? 36.110 0.879 -15.688 1.00 36.84 101 GLU A CA 1
ATOM 766 C C . GLU A 1 101 ? 36.464 0.423 -14.261 1.00 36.84 101 GLU A C 1
ATOM 768 O O . GLU A 1 101 ? 36.302 1.181 -13.308 1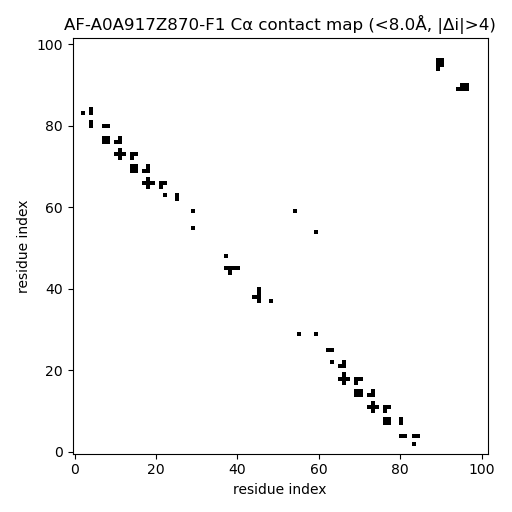.00 36.84 101 GLU A O 1
ATOM 773 N N . VAL A 1 102 ? 36.909 -0.830 -14.097 1.00 43.34 102 VAL A N 1
ATOM 774 C CA . VAL A 1 102 ? 37.710 -1.279 -12.936 1.00 43.34 102 VAL A CA 1
ATOM 775 C C . VAL A 1 102 ? 38.751 -2.285 -13.40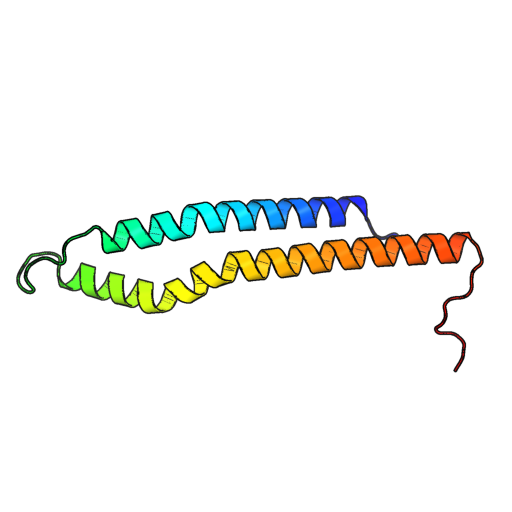5 1.00 43.34 102 VAL A C 1
ATOM 777 O O . VAL A 1 102 ? 38.348 -3.269 -14.064 1.00 43.34 102 VAL A O 1
#